Protein AF-A0A3D5G9R2-F1 (afdb_monomer_lite)

Structure (mmCIF, N/CA/C/O backbone):
data_AF-A0A3D5G9R2-F1
#
_entry.id   AF-A0A3D5G9R2-F1
#
loop_
_atom_site.group_PDB
_atom_site.id
_atom_site.type_symbol
_atom_site.label_atom_id
_atom_site.label_alt_id
_atom_site.label_comp_id
_atom_site.label_asym_id
_atom_site.label_entity_id
_atom_site.label_seq_id
_atom_site.pdbx_PDB_ins_code
_atom_site.Cartn_x
_atom_site.Cartn_y
_atom_site.Cartn_z
_atom_site.occupancy
_atom_site.B_iso_or_equiv
_atom_site.auth_seq_id
_atom_site.auth_comp_id
_atom_site.auth_asym_id
_atom_site.auth_atom_id
_atom_site.pdbx_PDB_model_num
ATOM 1 N N . MET A 1 1 ? -10.430 -8.839 19.756 1.00 89.75 1 MET A N 1
ATOM 2 C CA . MET A 1 1 ? -9.303 -7.940 20.096 1.00 89.75 1 MET A CA 1
ATOM 3 C C . MET A 1 1 ? -8.825 -7.273 18.819 1.00 89.75 1 MET A C 1
ATOM 5 O O . MET A 1 1 ? -8.995 -7.878 17.768 1.00 89.75 1 MET A O 1
ATOM 9 N N . ALA A 1 2 ? -8.250 -6.076 18.896 1.00 89.94 2 ALA A N 1
ATOM 10 C CA . ALA A 1 2 ? -7.671 -5.385 17.743 1.00 89.94 2 ALA A CA 1
ATOM 11 C C . ALA A 1 2 ? -6.515 -4.472 18.172 1.00 89.94 2 ALA A C 1
ATOM 13 O O . ALA A 1 2 ? -6.542 -3.921 19.274 1.00 89.94 2 ALA A O 1
ATOM 14 N N . PHE A 1 3 ? -5.524 -4.298 17.296 1.00 87.19 3 PHE A N 1
ATOM 15 C CA . P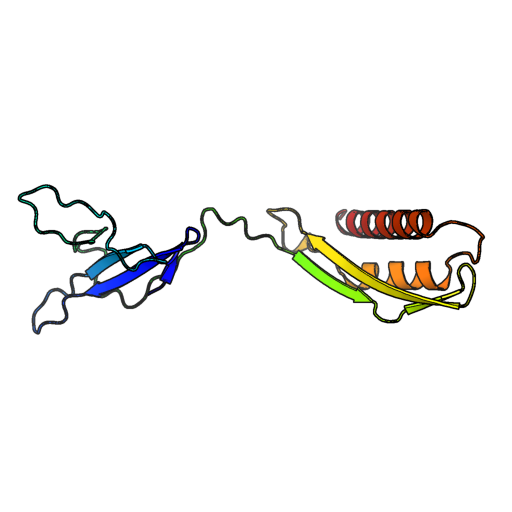HE A 1 3 ? -4.501 -3.265 17.455 1.00 87.19 3 PHE A CA 1
ATOM 16 C C . PHE A 1 3 ? -4.989 -1.951 16.848 1.00 87.19 3 PHE A C 1
ATOM 18 O O . PHE A 1 3 ? -5.580 -1.946 15.768 1.00 87.19 3 PHE A O 1
ATOM 25 N N . SER A 1 4 ? -4.731 -0.837 17.528 1.00 83.06 4 SER A N 1
ATOM 26 C CA . SER A 1 4 ? -4.928 0.489 16.949 1.00 83.06 4 SER A CA 1
ATOM 27 C C . SER A 1 4 ? -3.776 0.859 16.002 1.00 83.06 4 SER A C 1
ATOM 29 O O . SER A 1 4 ? -2.694 0.274 16.100 1.00 83.06 4 SER A O 1
ATOM 31 N N . PRO A 1 5 ? -3.948 1.880 15.139 1.00 78.19 5 PRO A N 1
ATOM 32 C CA . PRO A 1 5 ? -2.894 2.342 14.226 1.00 78.19 5 PRO A CA 1
ATOM 33 C C . PRO A 1 5 ? -1.590 2.773 14.916 1.00 78.19 5 PRO A C 1
ATOM 35 O O . PRO A 1 5 ? -0.523 2.701 14.322 1.00 78.19 5 PRO A O 1
ATOM 38 N N . ILE A 1 6 ? -1.666 3.185 16.185 1.00 77.19 6 ILE A N 1
ATOM 39 C CA . ILE A 1 6 ? -0.510 3.591 17.003 1.00 77.19 6 ILE A CA 1
ATOM 40 C C . ILE A 1 6 ? 0.069 2.442 17.852 1.00 77.19 6 ILE A C 1
ATOM 42 O O . ILE A 1 6 ? 0.832 2.684 18.784 1.00 77.19 6 ILE A O 1
ATOM 46 N N . GLY A 1 7 ? -0.322 1.192 17.580 1.00 82.00 7 GLY A N 1
ATOM 47 C CA . GLY A 1 7 ? 0.269 0.000 18.196 1.00 82.00 7 GLY A CA 1
ATOM 48 C C . GLY A 1 7 ? -0.219 -0.333 19.609 1.00 82.00 7 GLY A C 1
ATOM 49 O O . GLY A 1 7 ? 0.440 -1.099 20.305 1.00 82.00 7 GLY A O 1
ATOM 50 N N . ASN A 1 8 ? -1.359 0.203 20.058 1.00 84.88 8 ASN A N 1
ATOM 51 C CA . ASN A 1 8 ? -1.983 -0.224 21.318 1.00 84.88 8 ASN A CA 1
ATOM 52 C C . ASN A 1 8 ? -2.923 -1.410 21.074 1.00 84.88 8 ASN A C 1
ATOM 54 O O . ASN A 1 8 ? -3.618 -1.439 20.061 1.00 84.88 8 ASN A O 1
ATOM 58 N N . LEU A 1 9 ? -2.983 -2.360 22.006 1.00 87.81 9 LEU A N 1
ATOM 59 C CA . LEU A 1 9 ? -3.889 -3.507 21.941 1.00 87.81 9 LEU A CA 1
ATOM 60 C C . LEU A 1 9 ? -5.183 -3.201 22.697 1.00 87.81 9 LEU A C 1
ATOM 62 O O . LEU A 1 9 ? -5.152 -2.739 23.837 1.00 87.81 9 LEU A O 1
ATOM 66 N N . PHE A 1 10 ? -6.318 -3.511 22.078 1.00 89.06 10 PHE A N 1
ATOM 67 C CA . PHE A 1 10 ? -7.631 -3.382 22.693 1.00 89.06 10 PHE A CA 1
ATOM 68 C C . PHE A 1 10 ? -8.368 -4.717 22.718 1.00 89.06 10 PHE A C 1
ATOM 70 O O . PHE A 1 10 ? -8.414 -5.461 21.730 1.00 89.06 10 PHE A O 1
ATOM 77 N N . ALA A 1 11 ? -9.000 -4.993 23.852 1.00 89.31 11 ALA A N 1
ATOM 78 C CA . ALA A 1 11 ? -9.872 -6.138 24.050 1.00 89.31 11 ALA A CA 1
ATOM 79 C C . ALA A 1 11 ? -11.256 -5.666 24.488 1.00 89.31 11 ALA A C 1
ATOM 81 O O . ALA A 1 11 ? -11.388 -4.673 25.196 1.00 89.31 11 ALA A O 1
ATOM 82 N N . VAL A 1 12 ? -12.284 -6.393 24.063 1.00 89.00 12 VAL A N 1
ATOM 83 C CA . VAL A 1 12 ? -13.650 -6.196 24.541 1.00 89.00 12 VAL A CA 1
ATOM 84 C C . VAL A 1 12 ? -14.111 -7.459 25.240 1.00 89.00 12 VAL A C 1
ATOM 86 O O . VAL A 1 12 ? -13.719 -8.562 24.858 1.00 89.00 12 VAL A O 1
ATOM 89 N N . GLY A 1 13 ? -14.927 -7.285 26.265 1.00 86.88 13 GLY A N 1
ATOM 90 C CA . GLY A 1 13 ? -15.553 -8.372 27.000 1.00 86.88 13 GLY A CA 1
ATOM 91 C C . GLY A 1 13 ? -16.844 -7.894 27.639 1.00 86.88 13 GLY A C 1
ATOM 92 O O . GLY A 1 13 ? -17.186 -6.717 27.548 1.00 86.88 13 GLY A O 1
ATOM 93 N N . PHE A 1 14 ? -17.569 -8.803 28.276 1.00 87.81 14 PHE A N 1
ATOM 94 C CA . PHE A 1 14 ? -18.781 -8.475 29.015 1.00 87.81 14 PHE A CA 1
ATOM 95 C C . PHE A 1 14 ? -18.988 -9.427 30.183 1.00 87.81 14 PHE A C 1
ATOM 97 O O . PHE A 1 14 ? -18.466 -10.542 30.190 1.00 87.81 14 PHE A O 1
ATOM 104 N N . ASP A 1 15 ? -19.776 -8.982 31.157 1.00 85.62 15 ASP A N 1
ATOM 105 C CA . ASP A 1 15 ? -20.224 -9.818 32.264 1.00 85.62 15 ASP A CA 1
ATOM 106 C C . ASP A 1 15 ? -21.169 -10.918 31.758 1.00 85.62 15 ASP A C 1
ATOM 108 O O . ASP A 1 15 ? -22.308 -10.653 31.363 1.00 85.62 15 ASP A O 1
ATOM 112 N N . ASN A 1 16 ? -20.672 -12.154 31.741 1.00 86.88 16 ASN A N 1
ATOM 113 C CA . ASN A 1 16 ? -21.369 -13.334 31.234 1.00 86.88 16 ASN A CA 1
ATOM 114 C C . ASN A 1 16 ? -21.997 -14.195 32.341 1.00 86.88 16 ASN A C 1
ATOM 116 O O . ASN A 1 16 ? -22.420 -15.321 32.065 1.00 86.88 16 ASN A O 1
ATOM 120 N N . ARG A 1 17 ? -22.050 -13.708 33.587 1.00 88.75 17 ARG A N 1
ATOM 121 C CA . ARG A 1 17 ? -22.680 -14.443 34.691 1.00 88.75 17 ARG A CA 1
ATOM 122 C C . ARG A 1 17 ? -24.173 -14.640 34.418 1.00 88.75 17 ARG A C 1
ATOM 124 O O . ARG A 1 17 ? -24.830 -13.799 33.804 1.00 88.75 17 ARG A O 1
ATOM 131 N N . ALA A 1 18 ? -24.728 -15.745 34.914 1.00 86.06 18 ALA A N 1
ATOM 132 C CA . ALA A 1 18 ? -26.170 -15.963 34.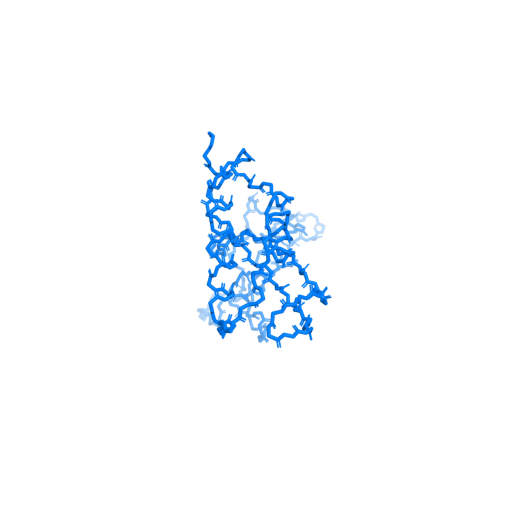881 1.00 86.06 18 ALA A CA 1
ATOM 133 C C . ALA A 1 18 ? -26.885 -14.794 35.584 1.00 86.06 18 ALA A C 1
ATOM 135 O O . ALA A 1 18 ? -26.528 -14.437 36.706 1.00 86.06 18 ALA A O 1
ATOM 136 N N . ASN A 1 19 ? -27.880 -14.203 34.916 1.00 86.06 19 ASN A N 1
ATOM 137 C CA . ASN A 1 19 ? -28.621 -13.012 35.359 1.00 86.06 19 ASN A CA 1
ATOM 138 C C . ASN A 1 19 ? -27.820 -11.693 35.394 1.00 86.06 19 ASN A C 1
ATOM 140 O O . ASN A 1 19 ? -28.292 -10.713 35.967 1.00 8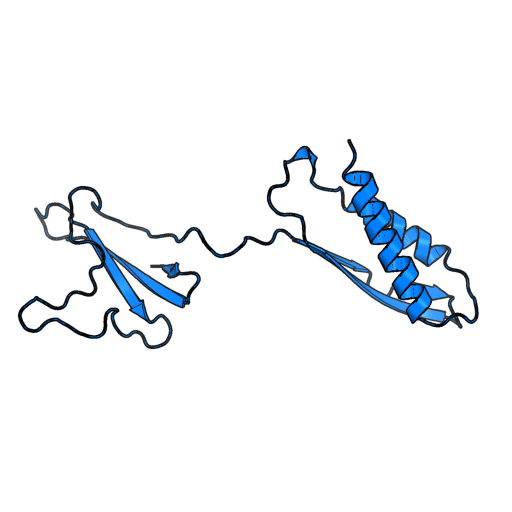6.06 19 ASN A O 1
ATOM 144 N N . ALA A 1 20 ? -26.636 -11.630 34.778 1.00 83.62 20 ALA A N 1
ATOM 145 C CA . ALA A 1 20 ? -25.958 -10.358 34.552 1.00 83.62 20 ALA A CA 1
ATOM 146 C C . ALA A 1 20 ? -26.619 -9.565 33.416 1.00 83.62 20 ALA A C 1
ATOM 148 O O . ALA A 1 20 ? -27.113 -10.128 32.440 1.00 83.62 20 ALA A O 1
ATOM 149 N N . ASN A 1 21 ? -26.526 -8.237 33.488 1.00 83.62 21 ASN A N 1
ATOM 150 C CA . ASN A 1 21 ? -27.062 -7.327 32.470 1.00 83.62 21 ASN A CA 1
ATOM 151 C C . ASN A 1 21 ? -26.233 -7.298 31.166 1.00 83.62 21 ASN A C 1
ATOM 153 O O . ASN A 1 21 ? -26.433 -6.418 30.331 1.00 83.62 21 ASN A O 1
ATOM 157 N N . GLY A 1 22 ? -25.269 -8.215 30.993 1.00 84.38 22 GLY A N 1
ATOM 158 C CA . GLY A 1 22 ? -24.397 -8.268 29.815 1.00 84.38 22 GLY A CA 1
ATOM 159 C C . GLY A 1 22 ? -23.530 -7.020 29.639 1.00 84.38 22 GLY A C 1
ATOM 160 O O . GLY A 1 22 ? -23.190 -6.665 28.508 1.00 84.38 22 GLY A O 1
ATOM 161 N N . ALA A 1 23 ? -23.219 -6.337 30.743 1.00 86.19 23 ALA A N 1
ATOM 162 C CA . ALA A 1 23 ? -22.503 -5.072 30.740 1.00 86.19 23 ALA A CA 1
ATOM 163 C C . ALA A 1 23 ? -21.090 -5.277 30.172 1.00 86.19 23 ALA A C 1
ATOM 165 O O . ALA A 1 23 ? -20.341 -6.134 30.649 1.00 86.19 23 ALA A O 1
ATOM 166 N N . GLY A 1 24 ? -20.765 -4.546 29.109 1.00 86.38 24 GLY A N 1
ATOM 167 C CA . GLY A 1 24 ? -19.508 -4.669 28.386 1.00 86.38 24 GLY A CA 1
ATOM 168 C C . GLY A 1 24 ? -18.391 -3.817 28.972 1.00 86.38 24 GLY A C 1
ATOM 169 O O . GLY A 1 24 ? -18.622 -2.888 29.734 1.00 86.38 24 GLY A O 1
ATOM 170 N N . ALA A 1 25 ? -17.161 -4.122 28.582 1.00 84.56 25 ALA A N 1
ATOM 171 C CA . ALA A 1 25 ? -15.976 -3.349 28.911 1.00 84.56 25 ALA A CA 1
ATOM 172 C C . ALA A 1 25 ? -15.017 -3.325 27.717 1.00 84.56 25 ALA A C 1
ATOM 174 O O . ALA A 1 25 ? -14.925 -4.296 26.959 1.00 84.56 25 ALA A O 1
ATOM 175 N N . VAL A 1 26 ? -14.277 -2.224 27.580 1.00 86.50 26 VAL A N 1
ATOM 176 C CA . VAL A 1 26 ? -13.154 -2.087 26.641 1.00 86.50 26 VAL A CA 1
ATOM 177 C C . VAL A 1 26 ? -11.875 -1.924 27.453 1.00 86.50 26 VAL A C 1
ATOM 179 O O . VAL A 1 26 ? -11.748 -0.961 28.208 1.00 86.50 26 VAL A O 1
ATOM 182 N N . LEU A 1 27 ? -10.935 -2.850 27.284 1.00 84.94 27 LEU A N 1
ATOM 183 C CA . LEU A 1 27 ? -9.629 -2.866 27.939 1.00 84.94 27 LEU A CA 1
ATOM 184 C C . LEU A 1 27 ? -8.548 -2.380 26.969 1.00 84.94 27 LEU A C 1
ATOM 186 O O . LEU A 1 27 ? -8.575 -2.749 25.791 1.00 84.94 27 LEU A O 1
ATOM 190 N N . ARG A 1 28 ? -7.581 -1.598 27.463 1.00 84.00 28 ARG A N 1
ATOM 191 C CA . ARG A 1 28 ? -6.459 -1.067 26.673 1.00 84.00 28 ARG A CA 1
ATOM 192 C C . ARG A 1 28 ? -5.107 -1.478 27.255 1.00 84.00 28 ARG A C 1
ATOM 194 O O . ARG A 1 28 ? -4.866 -1.324 28.449 1.00 84.00 28 ARG A O 1
ATOM 201 N N . TYR A 1 29 ? -4.207 -1.907 26.378 1.00 84.44 29 TYR A N 1
ATOM 202 C CA . TYR A 1 29 ? -2.842 -2.307 26.705 1.00 84.44 29 TYR A CA 1
ATOM 203 C C . TYR A 1 29 ? -1.835 -1.671 25.745 1.00 84.44 29 TYR A C 1
ATOM 205 O O . TYR A 1 29 ? -2.152 -1.363 24.590 1.00 84.44 29 TYR A O 1
ATOM 213 N N . ASN A 1 30 ? -0.599 -1.511 26.205 1.00 85.19 30 ASN A N 1
ATOM 214 C CA . ASN A 1 30 ? 0.542 -1.287 25.333 1.00 85.19 30 ASN A CA 1
ATOM 215 C C . ASN A 1 30 ? 0.717 -2.540 24.464 1.00 85.19 30 ASN A C 1
ATOM 217 O O . ASN A 1 30 ? 0.902 -3.636 24.986 1.00 85.19 30 ASN A O 1
ATOM 221 N N . GLY A 1 31 ? 0.648 -2.400 23.139 1.00 85.62 31 GLY A N 1
ATOM 222 C CA . GLY A 1 31 ? 0.684 -3.560 22.247 1.00 85.62 31 GLY A CA 1
ATOM 223 C C . GLY A 1 31 ? 2.055 -4.227 22.122 1.00 85.62 31 GLY A C 1
ATOM 224 O O . GLY A 1 31 ? 2.134 -5.327 21.584 1.00 85.62 31 GLY A O 1
ATOM 225 N N . LYS A 1 32 ? 3.123 -3.591 22.620 1.00 82.69 32 LYS A N 1
ATOM 226 C CA . LYS A 1 32 ? 4.487 -4.133 22.625 1.00 82.69 32 LYS A CA 1
ATOM 227 C C . LYS A 1 32 ? 4.849 -4.790 23.956 1.00 82.69 32 LYS A C 1
ATOM 229 O O . LYS A 1 32 ? 5.463 -5.849 23.947 1.00 82.69 32 LYS A O 1
ATOM 234 N N . THR A 1 33 ? 4.519 -4.155 25.080 1.00 84.50 33 THR A N 1
ATOM 235 C CA . THR A 1 33 ? 4.898 -4.648 26.418 1.00 84.50 33 THR A CA 1
ATOM 236 C C . THR A 1 33 ? 3.803 -5.470 27.087 1.00 84.50 33 THR A C 1
ATOM 238 O O . THR A 1 33 ? 4.097 -6.264 27.971 1.00 84.50 33 THR A O 1
ATOM 241 N N . GLY A 1 34 ? 2.546 -5.308 26.664 1.00 82.56 34 GLY A N 1
ATOM 242 C CA . GLY A 1 34 ? 1.390 -5.925 27.313 1.00 82.56 34 GLY A CA 1
ATOM 243 C C . GLY A 1 34 ? 0.937 -5.207 28.586 1.00 82.56 34 GLY A C 1
ATOM 244 O O . GLY A 1 34 ? -0.026 -5.648 29.208 1.00 82.56 34 GLY A O 1
ATOM 245 N N . ASP A 1 35 ? 1.579 -4.099 28.967 1.00 82.50 35 ASP A N 1
ATOM 246 C CA . ASP A 1 35 ? 1.198 -3.344 30.162 1.00 82.50 35 ASP A CA 1
ATOM 247 C C . ASP A 1 35 ? -0.189 -2.706 29.995 1.00 82.50 35 ASP A C 1
ATOM 249 O O . ASP A 1 35 ? -0.499 -2.186 28.915 1.00 82.50 35 ASP A O 1
ATOM 253 N N . PRO A 1 36 ? -1.033 -2.690 31.042 1.00 79.94 36 PRO A N 1
ATOM 254 C CA . PRO A 1 36 ? -2.302 -1.977 30.999 1.00 79.94 36 PRO A CA 1
ATOM 255 C C . PRO A 1 36 ? -2.071 -0.472 30.825 1.00 79.94 36 PRO A C 1
ATOM 257 O O . PRO A 1 36 ? -1.143 0.108 31.387 1.00 79.94 36 PRO A O 1
ATOM 260 N N . LEU A 1 37 ? -2.940 0.177 30.051 1.00 74.56 37 LEU A N 1
ATOM 261 C CA . LEU A 1 37 ? -2.925 1.625 29.865 1.00 74.56 37 LEU A CA 1
ATOM 262 C C . LEU A 1 37 ? -4.206 2.241 30.445 1.00 74.56 37 LEU A C 1
ATOM 264 O O . LEU A 1 37 ? -5.294 1.864 30.002 1.00 74.56 37 LEU A O 1
ATOM 268 N N . PRO A 1 38 ? -4.107 3.227 31.359 1.00 68.00 38 PRO A N 1
ATOM 269 C CA . PRO A 1 38 ? -2.883 3.847 31.895 1.00 68.00 38 PRO A CA 1
ATOM 270 C C . PRO A 1 38 ? -2.143 2.981 32.940 1.00 68.00 38 PRO A C 1
ATOM 272 O O . PRO A 1 38 ? -2.759 2.195 33.650 1.00 68.00 38 PRO A O 1
ATOM 275 N N . LEU A 1 39 ? -0.821 3.180 33.058 1.00 62.34 39 LEU A N 1
ATOM 276 C CA . LEU A 1 39 ? 0.071 2.455 33.986 1.00 62.34 39 LEU A CA 1
ATOM 277 C C . LEU A 1 39 ? -0.098 2.845 35.469 1.00 62.34 39 LEU A C 1
ATOM 279 O O . LEU A 1 39 ? 0.345 2.106 36.344 1.00 62.34 39 LEU A O 1
ATOM 283 N N . VAL A 1 40 ? -0.710 3.998 35.766 1.00 56.34 40 VAL A N 1
ATOM 284 C CA . VAL A 1 40 ? -0.872 4.519 37.134 1.00 56.34 40 VAL A CA 1
ATOM 285 C C . VAL A 1 40 ? -2.339 4.545 37.542 1.00 56.34 40 VAL A C 1
ATOM 287 O O . VAL A 1 40 ? -3.163 5.222 36.929 1.00 56.34 40 VAL A O 1
ATOM 290 N N . ALA A 1 41 ? -2.638 3.824 38.621 1.00 51.22 41 ALA A N 1
ATOM 291 C CA . ALA A 1 41 ? -3.866 3.964 39.382 1.00 51.22 41 ALA A CA 1
ATOM 292 C C . ALA A 1 41 ? -3.807 5.257 40.206 1.00 51.22 41 ALA A C 1
ATOM 294 O O . ALA A 1 41 ? -2.812 5.510 40.885 1.00 51.22 41 ALA A O 1
ATOM 295 N N . ASN A 1 42 ? -4.888 6.037 40.225 1.00 47.09 42 ASN A N 1
ATOM 296 C CA . ASN A 1 42 ? -5.124 6.890 41.385 1.00 47.09 42 ASN A CA 1
ATOM 297 C C . ASN A 1 42 ? -5.305 5.965 42.608 1.00 47.09 42 ASN A C 1
ATOM 299 O O . ASN A 1 42 ? -6.133 5.045 42.544 1.00 47.09 42 ASN A O 1
ATOM 303 N N . PRO A 1 43 ? -4.555 6.160 43.708 1.00 40.31 43 PRO A N 1
ATOM 304 C CA . PRO A 1 43 ? -4.752 5.387 44.928 1.00 40.31 43 PRO A CA 1
ATOM 305 C C . PRO A 1 43 ? -6.195 5.577 45.423 1.00 40.31 43 PRO A C 1
ATOM 307 O O . PRO A 1 43 ? -6.620 6.704 45.658 1.00 40.31 43 PRO A O 1
ATOM 310 N N . GLY A 1 44 ? -6.960 4.488 45.553 1.00 49.66 44 GLY A N 1
ATOM 311 C CA . GLY A 1 44 ? -8.349 4.510 46.048 1.00 49.66 44 GLY A CA 1
ATOM 312 C C . GLY A 1 44 ? -9.442 4.267 45.000 1.00 49.66 44 GLY A C 1
ATOM 313 O O . GLY A 1 44 ? -10.595 4.060 45.366 1.00 49.66 44 GLY A O 1
ATOM 314 N N . THR A 1 45 ? -9.100 4.209 43.713 1.00 51.62 45 THR A N 1
ATOM 315 C CA . THR A 1 45 ? -10.004 3.748 42.644 1.00 51.62 45 THR A CA 1
ATOM 316 C C . THR A 1 45 ? -9.550 2.382 42.148 1.00 51.62 45 THR A C 1
ATOM 318 O O . THR A 1 45 ? -8.387 2.226 41.782 1.00 51.62 45 THR A O 1
ATOM 321 N N . PHE A 1 46 ? -10.445 1.388 42.157 1.00 48.34 46 PHE A N 1
ATOM 322 C CA . PHE A 1 46 ? -10.173 0.041 41.645 1.00 48.34 46 PHE A CA 1
ATOM 323 C C . PHE A 1 46 ? -9.486 0.124 40.266 1.00 48.34 46 PHE A C 1
ATOM 325 O O . PHE A 1 46 ? -10.052 0.722 39.348 1.00 48.34 46 PHE A O 1
ATOM 332 N N . PRO A 1 47 ? -8.271 -0.430 40.099 1.00 44.56 47 PRO A N 1
ATOM 333 C CA . PRO A 1 47 ? -7.491 -0.261 38.886 1.00 44.56 47 PRO A CA 1
ATOM 334 C C . PRO A 1 47 ? -8.100 -1.157 37.822 1.00 44.56 47 PRO A C 1
ATOM 336 O O . PRO A 1 47 ? -7.920 -2.371 37.831 1.00 44.56 47 PRO A O 1
ATOM 339 N N . SER A 1 48 ? -8.885 -0.588 36.923 1.00 54.19 48 SER A N 1
ATOM 340 C CA . SER A 1 48 ? -9.353 -1.324 35.761 1.00 54.19 48 SER A CA 1
ATOM 341 C C . SER A 1 48 ? -8.920 -0.552 34.520 1.00 54.19 48 SER A C 1
ATOM 343 O O . SER A 1 48 ? -9.252 0.628 34.424 1.00 54.19 48 SER A O 1
ATOM 345 N N . PRO A 1 49 ? -8.204 -1.175 33.562 1.00 53.53 49 PRO A N 1
ATOM 346 C CA . PRO A 1 49 ? -7.828 -0.578 32.271 1.00 53.53 49 PRO A CA 1
ATOM 347 C C . PRO A 1 49 ? -9.045 -0.349 31.351 1.00 53.53 49 PRO A C 1
ATOM 349 O O . PRO A 1 49 ? -8.956 -0.430 30.128 1.00 53.53 49 PRO A O 1
ATOM 352 N N . VAL A 1 50 ? -10.203 -0.108 31.964 1.00 60.25 50 VAL A N 1
ATOM 353 C CA . VAL A 1 50 ? -11.519 0.037 31.375 1.00 60.25 50 VAL A CA 1
ATOM 354 C C . VAL A 1 50 ? -11.640 1.477 30.896 1.00 60.25 50 VAL A C 1
ATOM 356 O O . VAL A 1 50 ? -11.824 2.403 31.679 1.00 60.25 50 VAL A O 1
ATOM 359 N N . PHE A 1 51 ? -11.489 1.656 29.587 1.00 62.41 51 PHE A N 1
ATOM 360 C CA . PHE A 1 51 ? -11.610 2.953 28.917 1.00 62.41 51 PHE A CA 1
ATOM 361 C C . PHE A 1 51 ? -13.058 3.465 28.917 1.00 62.41 51 PHE A C 1
ATOM 363 O O . PHE A 1 51 ? -13.298 4.668 28.916 1.00 62.41 51 PHE A O 1
ATOM 370 N N . VAL A 1 52 ? -14.020 2.540 28.938 1.00 59.28 52 VAL A N 1
ATOM 371 C CA . VAL A 1 52 ? -15.454 2.828 28.977 1.00 59.28 52 VAL A CA 1
ATOM 372 C C . VAL A 1 52 ? -16.045 2.001 30.099 1.00 59.28 52 VAL A C 1
ATOM 374 O O . VAL A 1 52 ? -16.088 0.773 29.990 1.00 59.28 52 VAL A O 1
ATOM 377 N N . SER A 1 53 ? -16.449 2.662 31.186 1.00 58.78 53 SER A N 1
ATOM 378 C CA . SER A 1 53 ? -17.228 2.010 32.239 1.00 58.78 53 SER A CA 1
ATOM 379 C C . SER A 1 53 ? -18.389 1.255 31.600 1.00 58.78 53 SER A C 1
ATOM 381 O O . SER A 1 53 ? -18.972 1.782 30.650 1.00 58.78 53 SER A O 1
ATOM 383 N N . PRO A 1 54 ? -18.745 0.061 32.098 1.00 64.69 54 PRO A N 1
ATOM 384 C CA . PRO A 1 54 ? -19.900 -0.648 31.585 1.00 64.69 54 PRO A CA 1
ATOM 385 C C . PRO A 1 54 ? -21.126 0.265 31.626 1.00 64.69 54 PRO A C 1
ATOM 387 O O . PRO A 1 54 ? -21.589 0.651 32.699 1.00 64.69 54 PRO A O 1
ATOM 390 N N . ASP A 1 55 ? -21.609 0.656 30.451 1.00 68.31 55 ASP A N 1
ATOM 391 C CA . ASP A 1 55 ? -22.806 1.466 30.284 1.00 68.31 55 ASP A CA 1
ATOM 392 C C . ASP A 1 55 ? -23.842 0.693 29.459 1.00 68.31 55 ASP A C 1
ATOM 394 O O . ASP A 1 55 ? -23.587 -0.400 28.942 1.00 68.31 55 ASP A O 1
ATOM 398 N N . SER A 1 56 ? -25.052 1.236 29.358 1.00 72.81 56 SER A N 1
ATOM 399 C CA . SER A 1 56 ? -26.128 0.597 28.596 1.00 72.81 56 SER A CA 1
ATOM 400 C C . SER A 1 56 ? -25.896 0.593 27.082 1.00 72.81 56 SER A C 1
ATOM 402 O O . SER A 1 56 ? -26.633 -0.086 26.372 1.00 72.81 56 SER A O 1
ATOM 404 N N . LYS A 1 57 ? -24.899 1.326 26.569 1.00 80.06 57 LYS A N 1
ATOM 405 C CA . LYS A 1 57 ? -24.581 1.402 25.137 1.00 80.06 57 LYS A CA 1
ATOM 406 C C . LYS A 1 57 ? -23.588 0.322 24.721 1.00 80.06 57 LYS A C 1
ATOM 408 O O . LYS A 1 57 ? -23.643 -0.145 23.586 1.00 80.06 57 LYS A O 1
ATOM 413 N N . LEU A 1 58 ? -22.711 -0.109 25.624 1.00 83.69 58 LEU A N 1
ATOM 414 C CA . LEU A 1 58 ? -21.759 -1.191 25.396 1.00 83.69 58 LEU A CA 1
ATOM 415 C C . LEU A 1 58 ? -22.285 -2.512 25.976 1.00 83.69 58 LEU A C 1
ATOM 417 O O . LEU A 1 58 ? -21.764 -3.029 26.961 1.00 83.69 58 LEU A O 1
ATOM 421 N N . GLN A 1 59 ? -23.324 -3.083 25.365 1.00 87.69 59 GLN A N 1
ATOM 422 C CA . GLN A 1 59 ? -23.877 -4.375 25.781 1.00 87.69 59 GLN A CA 1
ATOM 423 C C . GLN A 1 59 ? -23.339 -5.521 24.930 1.00 87.69 59 GLN A C 1
ATOM 425 O O . GLN A 1 59 ? -23.430 -5.498 23.705 1.00 87.69 59 GLN A O 1
ATOM 430 N N . ARG A 1 60 ? -22.802 -6.547 25.600 1.00 88.56 60 ARG A N 1
ATOM 431 C CA . ARG A 1 60 ? -22.300 -7.791 24.990 1.00 88.56 60 ARG A CA 1
ATOM 432 C C . ARG A 1 60 ? -21.419 -7.575 23.744 1.00 88.56 60 ARG A C 1
ATOM 434 O O . ARG A 1 60 ? -21.661 -8.219 22.720 1.00 88.56 60 ARG A O 1
ATOM 441 N N . PRO A 1 61 ? -20.394 -6.702 23.788 1.00 89.31 61 PRO A N 1
ATOM 442 C CA . PRO A 1 61 ? -19.476 -6.567 22.669 1.00 89.31 61 PRO A CA 1
ATOM 443 C C . PRO A 1 61 ? -18.766 -7.899 22.399 1.00 89.31 61 PRO A C 1
ATOM 445 O O . PRO A 1 61 ? -18.148 -8.488 23.285 1.00 89.31 61 PRO A O 1
ATOM 448 N N . ILE A 1 62 ? -18.851 -8.360 21.153 1.00 89.12 62 ILE A N 1
ATOM 449 C CA . ILE A 1 62 ? -18.188 -9.585 20.675 1.00 89.12 62 ILE A CA 1
ATOM 450 C C . ILE A 1 62 ? -16.988 -9.287 19.772 1.00 89.12 62 ILE A C 1
ATOM 452 O O . ILE A 1 62 ? -16.146 -10.152 19.543 1.00 89.12 62 ILE A O 1
ATOM 456 N N . ALA A 1 63 ? -16.892 -8.057 19.266 1.00 87.75 63 ALA A N 1
ATOM 457 C CA . ALA A 1 63 ? -15.847 -7.625 18.354 1.00 87.75 63 ALA A CA 1
ATOM 458 C C . ALA A 1 63 ? -15.498 -6.152 18.582 1.00 87.75 63 ALA A C 1
ATOM 460 O O . ALA A 1 63 ? -16.292 -5.374 19.108 1.00 87.75 63 ALA A O 1
ATOM 461 N N . ILE A 1 64 ? -14.288 -5.789 18.169 1.00 88.06 64 ILE A N 1
ATOM 462 C CA . ILE A 1 64 ? -13.799 -4.415 18.106 1.00 88.06 64 ILE A CA 1
ATOM 463 C C . ILE A 1 64 ? -12.982 -4.280 16.827 1.00 88.06 64 ILE A C 1
ATOM 465 O O . ILE A 1 64 ? -12.188 -5.166 16.510 1.00 88.06 64 ILE A O 1
ATOM 469 N N . SER A 1 65 ? -13.181 -3.184 16.106 1.00 85.19 65 SER A N 1
ATOM 470 C CA . SER A 1 65 ? -12.409 -2.823 14.922 1.00 85.19 65 SER A CA 1
ATOM 471 C C . SER A 1 65 ? -11.962 -1.375 15.042 1.00 85.19 65 SER A C 1
ATOM 473 O O . SER A 1 65 ? -12.714 -0.524 15.513 1.00 85.19 65 SER A O 1
ATOM 475 N N . PHE A 1 66 ? -10.744 -1.096 14.592 1.00 74.88 66 PHE A N 1
ATOM 476 C CA . PHE A 1 66 ? -10.292 0.270 14.383 1.00 74.88 66 PHE A CA 1
ATOM 477 C C . PHE A 1 66 ? -10.512 0.629 12.927 1.00 74.88 66 PHE A C 1
ATOM 479 O O . PHE A 1 66 ? -10.004 -0.045 12.035 1.00 74.88 66 PHE A O 1
ATOM 486 N N . PHE A 1 67 ? -11.238 1.715 12.707 1.00 68.06 67 PHE A N 1
ATOM 487 C CA . PHE A 1 67 ? -11.093 2.472 11.480 1.00 68.06 67 PHE A CA 1
ATOM 488 C C . PHE A 1 67 ? -9.935 3.427 11.735 1.00 68.06 67 PHE A C 1
ATOM 490 O O . PHE A 1 67 ? -9.966 4.137 12.745 1.00 68.06 67 PHE A O 1
ATOM 497 N N . PRO A 1 68 ? -8.874 3.416 10.923 1.00 59.50 68 PRO A N 1
ATOM 498 C CA . PRO A 1 68 ? -7.864 4.441 11.053 1.00 59.50 68 PRO A CA 1
ATOM 499 C C . PRO A 1 68 ? -8.528 5.796 10.787 1.00 59.50 68 PRO A C 1
ATOM 501 O O . PRO A 1 68 ? -8.844 6.108 9.647 1.00 59.50 68 PRO A O 1
ATOM 504 N N . SER A 1 69 ? -8.761 6.591 11.833 1.00 58.09 69 SER A N 1
ATOM 505 C CA . SER A 1 69 ? -9.094 8.009 11.657 1.00 58.09 69 SER A CA 1
ATOM 506 C C . SER A 1 69 ? -7.887 8.785 11.119 1.00 58.09 69 SER A C 1
ATOM 508 O O . SER A 1 69 ? -8.063 9.803 10.461 1.00 58.09 69 SER A O 1
ATOM 510 N N . ASP A 1 70 ? -6.676 8.255 11.364 1.00 53.62 70 ASP A N 1
ATOM 511 C CA . ASP A 1 70 ? -5.408 8.970 11.174 1.00 53.62 70 ASP A CA 1
ATOM 512 C C . ASP A 1 70 ? -4.387 8.208 10.305 1.00 53.62 70 ASP A C 1
ATOM 514 O O . ASP A 1 70 ? -3.322 8.743 10.002 1.00 53.62 70 ASP A O 1
ATOM 518 N N . ALA A 1 71 ? -4.664 6.962 9.889 1.00 52.75 71 ALA A N 1
ATOM 519 C CA . ALA A 1 71 ? -3.891 6.381 8.792 1.00 52.75 71 ALA A CA 1
ATOM 520 C C . ALA A 1 71 ? -4.539 6.894 7.514 1.00 52.75 71 ALA A C 1
ATOM 522 O O . ALA A 1 71 ? -5.636 6.462 7.164 1.00 52.75 71 ALA A O 1
ATOM 523 N N . THR A 1 72 ? -3.877 7.826 6.835 1.00 55.84 72 THR A N 1
ATOM 524 C CA . THR A 1 72 ? -4.199 8.128 5.445 1.00 55.84 72 THR A CA 1
ATOM 525 C C . THR A 1 72 ? -4.112 6.817 4.675 1.00 55.84 72 THR A C 1
ATOM 527 O O . THR A 1 72 ? -3.019 6.316 4.392 1.00 55.84 72 THR A O 1
ATOM 530 N N . LEU A 1 73 ? -5.273 6.213 4.400 1.00 57.34 73 LEU A N 1
ATOM 531 C CA . LEU A 1 73 ? -5.383 5.081 3.496 1.00 57.34 73 LEU A CA 1
ATOM 532 C C . LEU A 1 73 ? -4.861 5.579 2.157 1.00 57.34 73 LEU A C 1
ATOM 534 O O . LEU A 1 73 ? -5.517 6.324 1.443 1.00 57.34 73 LEU A O 1
ATOM 538 N N . THR A 1 74 ? -3.608 5.239 1.883 1.00 64.06 74 THR A N 1
ATOM 539 C CA . THR A 1 74 ? -2.953 5.611 0.645 1.00 64.06 74 THR A CA 1
ATOM 540 C C . THR A 1 74 ? -3.346 4.567 -0.376 1.00 64.06 74 THR A C 1
ATOM 542 O O . THR A 1 74 ? -2.797 3.462 -0.393 1.00 64.06 74 THR A O 1
ATOM 545 N N . GLU A 1 75 ? -4.307 4.917 -1.214 1.00 70.69 75 GLU A N 1
ATOM 546 C CA . GLU A 1 75 ? -4.633 4.103 -2.365 1.00 70.69 75 GLU A CA 1
ATOM 547 C C . GLU A 1 75 ? -3.470 4.184 -3.359 1.00 70.69 75 GLU A C 1
ATOM 549 O O . GLU A 1 75 ? -2.967 5.259 -3.703 1.00 70.69 75 GLU A O 1
ATOM 554 N N . LYS A 1 76 ? -3.012 3.023 -3.818 1.00 81.31 76 LYS A N 1
ATOM 555 C CA . LYS A 1 76 ? -1.898 2.904 -4.753 1.00 81.31 76 LYS A CA 1
ATOM 556 C C . LYS A 1 76 ? -2.069 1.673 -5.624 1.00 81.31 76 LYS A C 1
ATOM 558 O O . LYS A 1 76 ? -2.671 0.690 -5.195 1.00 81.31 76 LYS A O 1
ATOM 563 N N . TRP A 1 77 ? -1.460 1.702 -6.797 1.00 83.25 77 TRP A N 1
ATOM 564 C CA . TRP A 1 77 ? -1.274 0.530 -7.640 1.00 83.25 77 TRP A CA 1
ATOM 565 C C . TRP A 1 77 ? 0.189 0.408 -8.051 1.00 83.25 77 TRP A C 1
ATOM 567 O O . TRP A 1 77 ? 0.953 1.375 -8.012 1.00 83.25 77 TRP A O 1
ATOM 577 N N . ASN A 1 78 ? 0.583 -0.810 -8.405 1.00 86.44 78 ASN A N 1
ATOM 578 C CA . ASN A 1 78 ? 1.883 -1.081 -8.995 1.00 86.44 78 ASN A CA 1
ATOM 579 C C . ASN A 1 78 ? 1.764 -2.176 -10.053 1.00 86.44 78 ASN A C 1
ATOM 581 O O . ASN A 1 78 ? 0.887 -3.038 -9.953 1.00 86.44 78 ASN A O 1
ATOM 585 N N . PHE A 1 79 ? 2.644 -2.136 -11.047 1.00 86.88 79 PHE A N 1
ATOM 586 C CA . PHE A 1 79 ? 2.902 -3.285 -11.903 1.00 86.88 79 PHE A CA 1
ATOM 587 C C . PHE A 1 79 ? 4.378 -3.324 -12.323 1.00 86.88 79 PHE A C 1
ATOM 589 O O . PHE A 1 79 ? 4.969 -2.276 -12.608 1.00 86.88 79 PHE A O 1
ATOM 596 N N . PRO A 1 80 ? 4.973 -4.525 -12.413 1.00 88.69 80 PRO A N 1
ATOM 597 C CA . PRO A 1 80 ? 6.314 -4.689 -12.948 1.00 88.69 80 PRO A CA 1
ATOM 598 C C . PRO A 1 80 ? 6.302 -4.877 -14.473 1.00 88.69 80 PRO A C 1
ATOM 600 O O . PRO A 1 80 ? 5.404 -5.508 -15.033 1.00 88.69 80 PRO A O 1
ATOM 603 N N . ILE A 1 81 ? 7.361 -4.414 -15.136 1.00 86.69 81 ILE A N 1
ATOM 604 C CA . ILE A 1 81 ? 7.765 -4.854 -16.477 1.00 86.69 81 ILE A CA 1
ATOM 605 C C . ILE A 1 81 ? 9.143 -5.502 -16.323 1.00 86.69 81 ILE A C 1
ATOM 607 O O . ILE A 1 81 ? 10.164 -4.819 -16.240 1.00 86.69 81 ILE A O 1
ATOM 611 N N . ALA A 1 82 ? 9.156 -6.828 -16.198 1.00 88.44 82 ALA A N 1
ATOM 612 C CA . ALA A 1 82 ? 10.365 -7.595 -15.916 1.00 88.44 82 ALA A CA 1
ATOM 613 C C . ALA A 1 82 ? 11.041 -8.084 -17.201 1.00 88.44 82 ALA A C 1
ATOM 615 O O . ALA A 1 82 ? 10.363 -8.501 -18.140 1.00 88.44 82 ALA A O 1
ATOM 616 N N . ASN A 1 83 ? 12.375 -8.108 -17.196 1.00 87.75 83 ASN A N 1
ATOM 617 C CA . ASN A 1 83 ? 13.220 -8.624 -18.275 1.00 87.75 83 ASN A CA 1
ATOM 618 C C . ASN A 1 83 ? 12.867 -8.054 -19.659 1.00 87.75 83 ASN A C 1
ATOM 620 O O . ASN A 1 83 ? 12.855 -8.786 -20.646 1.00 87.75 83 ASN A O 1
ATOM 624 N N . TYR A 1 84 ? 12.561 -6.761 -19.726 1.00 87.81 84 TYR A N 1
ATOM 625 C CA . TYR A 1 84 ? 12.162 -6.104 -20.960 1.00 87.81 84 TYR A CA 1
ATOM 626 C C . TYR A 1 84 ? 13.377 -5.903 -21.881 1.00 87.81 84 TYR A C 1
ATOM 628 O O . TYR A 1 84 ? 14.277 -5.140 -21.513 1.00 87.81 84 TYR A O 1
ATOM 636 N N . PRO A 1 85 ? 13.432 -6.545 -23.060 1.00 88.00 85 PRO A N 1
ATOM 637 C CA . PRO A 1 85 ? 14.556 -6.395 -23.970 1.00 88.00 85 PRO A CA 1
ATOM 638 C C . PRO A 1 85 ? 14.506 -5.029 -24.659 1.00 88.00 85 PRO A C 1
ATOM 640 O O . PRO A 1 85 ? 13.496 -4.651 -25.251 1.00 88.00 85 PRO A O 1
ATOM 643 N N . ILE A 1 86 ? 15.614 -4.299 -24.623 1.00 85.25 86 ILE A N 1
ATOM 644 C CA . ILE A 1 86 ? 15.768 -3.012 -25.298 1.00 85.25 86 ILE A CA 1
ATOM 645 C C . ILE A 1 86 ? 17.103 -2.964 -26.038 1.00 85.25 86 ILE A C 1
ATOM 647 O O . ILE A 1 86 ? 18.119 -3.475 -25.565 1.00 85.25 86 ILE A O 1
ATOM 651 N N . ASN A 1 87 ? 17.101 -2.341 -27.213 1.00 83.31 87 ASN A N 1
ATOM 652 C CA . ASN A 1 87 ? 18.317 -2.068 -27.965 1.00 83.31 87 ASN A CA 1
ATOM 653 C C . ASN A 1 87 ? 18.698 -0.596 -27.775 1.00 83.31 87 ASN A C 1
ATOM 655 O O . ASN A 1 87 ? 18.310 0.256 -28.569 1.00 83.31 87 ASN A O 1
ATOM 659 N N . HIS A 1 88 ? 19.405 -0.312 -26.686 1.00 81.44 88 HIS A N 1
ATOM 660 C CA . HIS A 1 88 ? 19.893 1.016 -26.332 1.00 81.44 88 HIS A CA 1
ATOM 661 C C . HIS A 1 88 ? 21.325 0.873 -25.824 1.00 81.44 88 HIS A C 1
ATOM 663 O O . HIS A 1 88 ? 21.555 0.191 -24.824 1.00 81.44 88 HIS A O 1
ATOM 669 N N . GLN A 1 89 ? 22.285 1.449 -26.555 1.00 82.12 89 GLN A N 1
ATOM 670 C CA . GLN A 1 89 ? 23.722 1.224 -26.344 1.00 82.12 89 GLN A CA 1
ATOM 671 C C . GLN A 1 89 ? 24.112 -0.268 -26.408 1.00 82.12 89 GLN A C 1
ATOM 673 O O . GLN A 1 89 ? 25.012 -0.735 -25.710 1.00 82.12 89 GLN A O 1
ATOM 678 N N . GLY A 1 90 ? 23.414 -1.025 -27.259 1.00 83.75 90 GLY A N 1
ATOM 679 C CA . GLY A 1 90 ? 23.493 -2.482 -27.336 1.00 83.75 90 GLY A CA 1
ATOM 680 C C . GLY A 1 90 ? 22.262 -3.176 -26.749 1.00 83.75 90 GLY A C 1
ATOM 681 O O . GLY A 1 90 ? 21.306 -2.540 -26.305 1.00 83.75 90 GLY A O 1
ATOM 682 N N . LEU A 1 91 ? 22.278 -4.510 -26.784 1.00 85.06 91 LEU 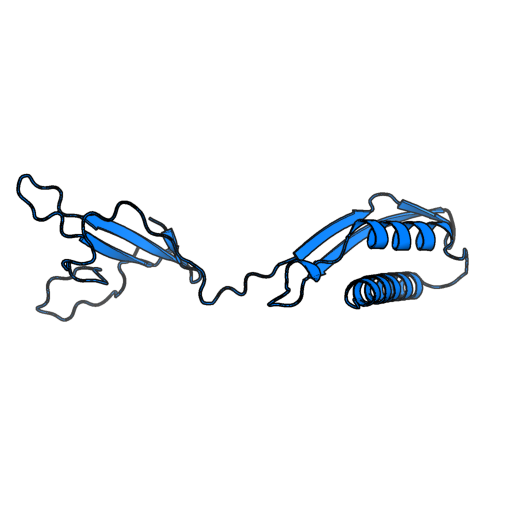A N 1
ATOM 683 C CA . LEU A 1 91 ? 21.200 -5.345 -26.253 1.00 85.06 91 LEU A CA 1
ATOM 684 C C . LEU A 1 91 ? 21.252 -5.376 -24.725 1.00 85.06 91 LEU A C 1
ATOM 686 O O . LEU A 1 91 ? 22.206 -5.892 -24.144 1.00 85.06 91 LEU A O 1
ATOM 690 N N . ASN A 1 92 ? 20.201 -4.862 -24.096 1.00 84.69 92 ASN A N 1
ATOM 691 C CA . ASN A 1 92 ? 20.054 -4.770 -22.651 1.00 84.69 92 ASN A CA 1
ATOM 692 C C . ASN A 1 92 ? 18.675 -5.277 -22.211 1.00 84.69 92 ASN A C 1
ATOM 694 O O . ASN A 1 92 ? 17.727 -5.279 -22.992 1.00 84.69 92 ASN A O 1
ATOM 698 N N . ASN A 1 93 ? 18.561 -5.674 -20.941 1.00 88.00 93 ASN A N 1
ATOM 699 C CA . ASN A 1 93 ? 17.292 -6.056 -20.322 1.00 88.00 93 ASN A CA 1
ATOM 700 C C . ASN A 1 93 ? 16.968 -5.107 -19.169 1.00 88.00 93 ASN A C 1
ATOM 702 O O . ASN A 1 93 ? 17.778 -4.935 -18.257 1.00 88.00 93 ASN A O 1
ATOM 706 N N . LEU A 1 94 ? 15.771 -4.529 -19.191 1.00 85.12 94 LEU A N 1
ATOM 707 C CA . LEU A 1 94 ? 15.281 -3.625 -18.159 1.00 85.12 94 LEU A CA 1
ATOM 708 C C . LEU A 1 94 ? 14.321 -4.334 -17.209 1.00 85.12 94 LEU A C 1
ATOM 710 O O . LEU A 1 94 ? 13.476 -5.126 -17.620 1.00 85.12 94 LEU A O 1
ATOM 714 N N . ASN A 1 95 ? 14.431 -3.994 -15.929 1.00 87.31 95 ASN A N 1
ATOM 715 C CA . ASN A 1 95 ? 13.429 -4.307 -14.921 1.00 87.31 95 ASN A CA 1
ATOM 716 C C . ASN A 1 95 ? 12.844 -2.985 -14.441 1.00 87.31 95 ASN A C 1
ATOM 718 O O . ASN A 1 95 ? 13.542 -2.189 -13.814 1.00 87.31 95 ASN A O 1
ATOM 722 N N . LEU A 1 96 ? 11.582 -2.744 -14.774 1.00 84.94 96 LEU A N 1
ATOM 723 C CA . LEU A 1 96 ? 10.872 -1.527 -14.412 1.00 84.94 96 LEU A CA 1
ATOM 724 C C . LEU A 1 96 ? 9.816 -1.864 -13.369 1.00 84.94 96 LEU A C 1
ATOM 726 O O . LEU A 1 96 ? 9.076 -2.836 -13.523 1.00 84.94 96 LEU A O 1
ATOM 730 N N . ASP A 1 97 ? 9.736 -1.039 -12.334 1.00 87.06 97 ASP A N 1
ATOM 731 C CA . ASP A 1 97 ? 8.682 -1.111 -11.331 1.00 87.06 97 ASP A CA 1
ATOM 732 C C . ASP A 1 97 ? 7.904 0.204 -11.329 1.00 87.06 97 ASP A C 1
ATOM 734 O O . ASP A 1 97 ? 8.412 1.257 -10.928 1.00 87.06 97 ASP A O 1
ATOM 738 N N . VAL A 1 98 ? 6.678 0.156 -11.847 1.00 83.81 98 VAL A N 1
ATOM 739 C CA . VAL A 1 98 ? 5.816 1.329 -11.954 1.00 83.81 98 VAL A CA 1
ATOM 740 C C . VAL A 1 98 ? 4.960 1.391 -10.705 1.00 83.81 98 VAL A C 1
ATOM 742 O O . VAL A 1 98 ? 4.051 0.586 -10.530 1.00 83.81 98 VAL A O 1
ATOM 745 N N . ASN A 1 99 ? 5.237 2.376 -9.856 1.00 83.81 99 ASN A N 1
ATOM 746 C CA . ASN A 1 99 ? 4.501 2.625 -8.625 1.00 83.81 99 ASN A CA 1
ATOM 747 C C . ASN A 1 99 ? 3.716 3.930 -8.748 1.00 83.81 99 ASN A C 1
ATOM 749 O O . ASN A 1 99 ? 4.302 4.989 -8.979 1.00 83.81 99 ASN A O 1
ATOM 753 N N . TYR A 1 100 ? 2.401 3.873 -8.547 1.00 79.06 100 TYR A N 1
ATOM 754 C CA . TYR A 1 100 ? 1.537 5.046 -8.602 1.00 79.06 100 TYR A CA 1
ATOM 755 C C . TYR A 1 100 ? 0.688 5.152 -7.342 1.00 79.06 100 TYR A C 1
ATOM 757 O O . TYR A 1 100 ? -0.004 4.213 -6.946 1.00 79.06 100 TYR A O 1
ATOM 765 N N . LYS A 1 101 ? 0.724 6.330 -6.725 1.00 81.12 101 LYS A N 1
ATOM 766 C CA . LYS A 1 101 ? -0.125 6.700 -5.596 1.00 81.12 101 LYS A CA 1
ATOM 767 C C . LYS A 1 101 ? -1.259 7.587 -6.109 1.00 81.12 101 LYS A C 1
ATOM 769 O O . LYS A 1 101 ? -0.990 8.601 -6.749 1.00 81.12 101 LYS A O 1
ATOM 774 N N . TYR A 1 102 ? -2.499 7.214 -5.806 1.00 76.75 102 TYR A N 1
ATOM 775 C CA . TYR A 1 102 ? -3.666 8.029 -6.125 1.00 76.75 102 TYR A CA 1
ATOM 776 C C . TYR A 1 102 ? -3.715 9.288 -5.249 1.00 76.75 102 TYR A C 1
ATOM 778 O O . TYR A 1 102 ? -3.141 9.331 -4.157 1.00 76.75 102 TYR A O 1
ATOM 786 N N . GLN A 1 103 ? -4.397 10.320 -5.746 1.00 72.44 103 GLN A N 1
ATOM 787 C CA . GLN A 1 103 ? -4.754 11.474 -4.924 1.00 72.44 103 GLN A CA 1
ATOM 788 C C . GLN A 1 103 ? -5.848 11.082 -3.928 1.00 72.44 103 GLN A C 1
ATOM 790 O O . GLN A 1 103 ? -6.672 10.215 -4.214 1.00 72.44 103 GLN A O 1
ATOM 795 N N . ASP A 1 104 ? -5.864 11.724 -2.765 1.00 73.12 104 ASP A N 1
ATOM 796 C CA . ASP A 1 104 ? -6.897 11.465 -1.767 1.00 73.12 104 ASP A CA 1
ATOM 797 C C . ASP A 1 104 ? -8.255 12.007 -2.260 1.00 73.12 104 ASP A C 1
ATOM 799 O O . ASP A 1 104 ? -8.332 13.103 -2.817 1.00 73.12 104 ASP A O 1
ATOM 803 N N . GLY A 1 105 ? -9.338 11.255 -2.034 1.00 70.00 105 GLY A N 1
ATOM 804 C CA . GLY A 1 105 ? -10.708 11.716 -2.305 1.00 70.00 105 GLY A CA 1
ATOM 805 C C . GLY A 1 105 ? -11.203 11.575 -3.751 1.00 70.00 105 GLY A C 1
ATOM 806 O O . GLY A 1 105 ? -12.119 12.303 -4.140 1.00 70.00 105 GLY A O 1
ATOM 807 N N . LEU A 1 106 ? -10.638 10.656 -4.545 1.00 70.62 106 LEU A N 1
ATOM 808 C CA . LEU A 1 106 ? -11.126 10.367 -5.899 1.00 70.62 106 LEU A CA 1
ATOM 809 C C . LEU A 1 106 ? -12.573 9.844 -5.895 1.00 70.62 106 LEU A C 1
ATOM 811 O O . LEU A 1 106 ? -12.960 8.995 -5.095 1.00 70.62 106 LEU A O 1
ATOM 815 N N . GLN A 1 107 ? -13.371 10.326 -6.844 1.00 70.00 107 GLN A N 1
ATOM 816 C CA . GLN A 1 107 ? -14.637 9.712 -7.234 1.00 70.00 107 GLN A CA 1
ATOM 817 C C . GLN A 1 107 ? -14.369 8.462 -8.081 1.00 70.00 107 GLN A C 1
ATOM 819 O O . GLN A 1 107 ? -13.358 8.381 -8.776 1.00 70.00 107 GLN A O 1
ATOM 824 N N . ASN A 1 108 ? -15.310 7.512 -8.106 1.00 70.19 108 ASN A N 1
ATOM 825 C CA . ASN A 1 108 ? -15.138 6.255 -8.849 1.00 70.19 108 ASN A CA 1
ATOM 826 C C . ASN A 1 108 ? -14.846 6.462 -10.355 1.00 70.19 108 ASN A C 1
ATOM 828 O O . ASN A 1 108 ? -14.155 5.663 -10.974 1.00 70.19 108 ASN A O 1
ATOM 832 N N . SER A 1 109 ? -15.338 7.555 -10.948 1.00 74.50 109 SER A N 1
ATOM 833 C CA . SER A 1 109 ? -15.076 7.926 -12.346 1.00 74.50 109 SER A CA 1
ATOM 834 C C . SER A 1 109 ? -13.673 8.488 -12.603 1.00 74.50 109 SER A C 1
ATOM 836 O O . SER A 1 109 ? -13.294 8.641 -13.757 1.00 74.50 109 SER A O 1
ATOM 838 N N . GLN A 1 110 ? -12.918 8.821 -11.554 1.00 69.25 110 GLN A N 1
ATOM 839 C CA . GLN A 1 110 ? -11.583 9.415 -11.644 1.00 69.25 110 GLN A CA 1
ATOM 840 C C . GLN A 1 110 ? -10.465 8.378 -11.482 1.00 69.25 110 GLN A C 1
ATOM 842 O O . GLN A 1 110 ? -9.292 8.748 -11.520 1.00 69.25 110 GLN A O 1
ATOM 847 N N . TYR A 1 111 ? -10.795 7.094 -11.291 1.00 72.75 111 TYR A N 1
ATOM 848 C CA . TYR A 1 111 ? -9.779 6.047 -11.275 1.00 72.75 111 TYR A CA 1
ATOM 849 C C . TYR A 1 111 ? -9.213 5.861 -12.689 1.00 72.75 111 TYR A C 1
ATOM 851 O O . TYR A 1 111 ? -9.961 5.495 -13.599 1.00 72.75 111 TYR A O 1
ATOM 859 N N . PRO A 1 112 ? -7.905 6.091 -12.900 1.00 71.69 112 PRO A N 1
ATOM 860 C CA . PRO A 1 112 ? -7.283 5.864 -14.192 1.00 71.69 112 PRO A CA 1
ATOM 861 C C . PRO A 1 112 ? -7.304 4.376 -14.554 1.00 71.69 112 PRO A C 1
ATOM 863 O O . PRO A 1 112 ? -7.034 3.511 -13.716 1.00 71.69 112 PRO A O 1
ATOM 866 N N . ASP A 1 113 ? -7.555 4.090 -15.831 1.00 76.56 113 ASP A N 1
ATOM 867 C CA . ASP A 1 113 ? -7.304 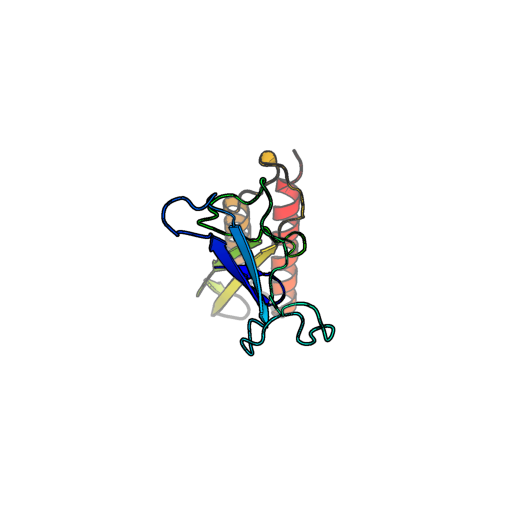2.771 -16.402 1.00 76.56 113 ASP A CA 1
ATOM 868 C C . ASP A 1 113 ? -5.785 2.555 -16.511 1.00 76.56 113 ASP A C 1
ATOM 870 O O . ASP A 1 113 ? -5.057 3.362 -17.098 1.00 76.56 113 ASP A O 1
ATOM 874 N N . PHE A 1 114 ? -5.290 1.467 -15.925 1.00 76.94 114 PHE A N 1
ATOM 875 C CA . PHE A 1 114 ? -3.868 1.130 -15.938 1.00 76.94 114 PHE A CA 1
ATOM 876 C C . PHE A 1 114 ? -3.423 0.505 -17.271 1.00 76.94 114 PHE A C 1
ATOM 878 O O . PHE A 1 114 ? -2.237 0.555 -17.609 1.00 76.94 114 PHE A O 1
ATOM 885 N N . VAL A 1 115 ? -4.344 -0.057 -18.064 1.00 83.50 115 VAL A N 1
ATOM 886 C CA . VAL A 1 115 ? -4.022 -0.738 -19.329 1.00 83.50 115 VAL A CA 1
ATOM 887 C C . VAL A 1 115 ? -3.429 0.228 -20.373 1.00 83.50 115 VAL A C 1
ATOM 889 O O . VAL A 1 115 ? -2.401 -0.110 -20.971 1.00 83.50 115 VAL A O 1
ATOM 892 N N . PRO A 1 116 ? -3.979 1.439 -20.602 1.00 83.19 116 PRO A N 1
ATOM 893 C CA . PRO A 1 116 ? -3.368 2.442 -21.480 1.00 83.19 116 PRO A CA 1
ATOM 894 C C . PRO A 1 116 ? -1.978 2.906 -21.029 1.00 83.19 116 PRO A C 1
ATOM 896 O O . PRO A 1 116 ? -1.125 3.196 -21.872 1.00 83.19 116 PRO A O 1
ATOM 899 N N . ILE A 1 117 ? -1.732 2.958 -19.716 1.00 81.69 117 ILE A N 1
ATOM 900 C CA . ILE A 1 117 ? -0.433 3.355 -19.154 1.00 81.69 117 ILE A CA 1
ATOM 901 C C . ILE A 1 117 ? 0.616 2.299 -19.504 1.00 81.69 117 ILE A C 1
ATOM 903 O O . ILE A 1 117 ? 1.662 2.639 -20.056 1.00 81.69 117 ILE A O 1
ATOM 907 N N . TYR A 1 118 ? 0.304 1.019 -19.279 1.00 84.56 118 TYR A N 1
ATOM 908 C CA . TYR A 1 118 ? 1.164 -0.091 -19.691 1.00 84.56 118 TYR A CA 1
ATOM 909 C C . TYR A 1 118 ? 1.466 -0.046 -21.196 1.00 84.56 118 TYR A C 1
ATOM 911 O O . TYR A 1 118 ? 2.629 -0.052 -21.592 1.00 84.56 118 TYR A O 1
ATOM 919 N N . LYS A 1 119 ? 0.433 0.090 -22.042 1.00 85.88 119 LYS A N 1
ATOM 920 C CA . LYS A 1 119 ? 0.597 0.158 -23.506 1.00 85.88 119 LYS A CA 1
ATOM 921 C C . LYS A 1 119 ? 1.443 1.345 -23.957 1.00 85.88 119 LYS A C 1
ATOM 923 O O . LYS A 1 119 ? 2.159 1.240 -24.948 1.00 85.88 119 LYS A O 1
ATOM 928 N N . THR A 1 120 ? 1.353 2.485 -23.277 1.00 85.50 120 THR A N 1
ATOM 929 C CA . THR A 1 120 ? 2.177 3.655 -23.607 1.00 85.50 120 THR A CA 1
ATOM 930 C C . THR A 1 120 ? 3.649 3.398 -23.305 1.00 85.50 120 THR A C 1
ATOM 932 O O . THR A 1 120 ? 4.504 3.753 -24.113 1.00 85.50 120 THR A O 1
ATOM 935 N N . LEU A 1 121 ? 3.947 2.761 -22.170 1.00 85.75 121 LEU A N 1
ATOM 936 C CA . LEU A 1 121 ? 5.320 2.422 -21.799 1.00 85.75 121 LEU A CA 1
ATOM 937 C C . LEU A 1 121 ? 5.919 1.375 -22.729 1.00 85.75 121 LEU A C 1
ATOM 939 O O . LEU A 1 121 ? 7.035 1.568 -23.198 1.00 85.75 121 LEU A O 1
ATOM 943 N N . ASP A 1 122 ? 5.159 0.330 -23.043 1.00 86.06 122 ASP A N 1
ATOM 944 C CA . ASP A 1 122 ? 5.552 -0.698 -24.006 1.00 86.06 122 ASP A CA 1
ATOM 945 C C . ASP A 1 122 ? 5.893 -0.073 -25.369 1.00 86.06 122 ASP A C 1
ATOM 947 O O . ASP A 1 122 ? 7.021 -0.181 -25.846 1.00 86.06 122 ASP A O 1
ATOM 951 N N . ASN A 1 123 ? 4.982 0.728 -25.936 1.00 86.44 123 ASN A N 1
ATOM 952 C CA . ASN A 1 123 ? 5.231 1.427 -27.200 1.00 86.44 123 ASN A CA 1
ATOM 953 C C . ASN A 1 123 ? 6.457 2.347 -27.150 1.00 86.44 123 ASN A C 1
ATOM 955 O O . ASN A 1 123 ? 7.178 2.457 -28.140 1.00 86.44 123 ASN A O 1
ATOM 959 N N . LEU A 1 124 ? 6.698 3.036 -26.035 1.00 83.75 124 LEU A N 1
ATOM 960 C CA . LEU A 1 124 ? 7.861 3.909 -25.913 1.00 83.75 124 LEU A CA 1
ATOM 961 C C . LEU A 1 124 ? 9.164 3.116 -25.878 1.00 83.75 124 LEU A C 1
ATOM 963 O O . LEU A 1 124 ? 10.121 3.510 -26.532 1.00 83.75 124 LEU A O 1
ATOM 967 N N . LEU A 1 125 ? 9.201 2.015 -25.130 1.00 84.50 125 LEU A N 1
ATOM 968 C CA . LEU A 1 125 ? 10.390 1.184 -24.996 1.00 84.50 125 LEU A CA 1
ATOM 969 C C . LEU A 1 125 ? 10.699 0.414 -26.287 1.00 84.50 125 LEU A C 1
ATOM 971 O O . LEU A 1 125 ? 11.867 0.309 -26.650 1.00 84.50 125 LEU A O 1
ATOM 975 N N . VAL A 1 126 ? 9.681 -0.080 -27.010 1.00 84.94 126 VAL A N 1
ATOM 976 C CA . VAL A 1 126 ? 9.849 -0.688 -28.349 1.00 84.94 126 VAL A CA 1
ATOM 977 C C . VAL A 1 126 ? 10.471 0.306 -29.329 1.00 84.94 126 VAL A C 1
ATOM 979 O O . VAL A 1 126 ? 11.330 -0.064 -30.125 1.00 84.94 126 VAL A O 1
ATOM 982 N N . ASN A 1 127 ? 10.033 1.564 -29.277 1.00 83.88 127 ASN A N 1
ATOM 983 C CA . ASN A 1 127 ? 10.442 2.599 -30.225 1.00 83.88 127 ASN A CA 1
ATOM 984 C C . ASN A 1 127 ? 11.546 3.511 -29.675 1.00 83.88 127 ASN A C 1
ATOM 986 O O . ASN A 1 127 ? 11.796 4.574 -30.248 1.00 83.88 127 ASN A O 1
ATOM 990 N N . TYR A 1 128 ? 12.179 3.140 -28.558 1.00 82.62 128 TYR A N 1
ATOM 991 C CA . TYR A 1 128 ? 13.175 3.998 -27.936 1.00 82.62 128 TYR A CA 1
ATOM 992 C C . TYR A 1 128 ? 14.412 4.088 -28.843 1.00 82.62 128 TYR A C 1
ATOM 994 O O . TYR A 1 128 ? 14.923 3.047 -29.269 1.00 82.62 128 TYR A O 1
ATOM 1002 N N . PRO A 1 129 ? 14.914 5.295 -29.153 1.00 77.25 129 PRO A N 1
ATOM 1003 C CA . PRO A 1 129 ? 16.056 5.443 -30.042 1.00 77.25 129 PRO A CA 1
ATOM 1004 C C . PRO A 1 129 ? 17.304 4.732 -29.505 1.00 77.25 129 PRO A C 1
ATOM 1006 O O . PRO A 1 129 ? 17.692 4.883 -28.341 1.00 77.25 129 PRO A O 1
ATOM 1009 N N . ASN A 1 130 ? 17.973 3.974 -30.375 1.00 72.62 130 ASN A N 1
ATOM 1010 C CA . ASN A 1 130 ? 19.261 3.356 -30.065 1.00 72.62 130 ASN A CA 1
ATOM 1011 C C . ASN A 1 130 ? 20.395 4.386 -30.198 1.00 72.62 130 ASN A C 1
ATOM 1013 O O . ASN A 1 130 ? 21.218 4.323 -31.111 1.00 72.62 130 ASN A O 1
ATOM 1017 N N . GLU A 1 131 ? 20.363 5.387 -29.324 1.00 73.44 131 GLU A N 1
ATOM 1018 C CA . GLU A 1 131 ? 21.283 6.522 -29.302 1.00 73.44 131 GLU A CA 1
ATOM 1019 C C . GLU A 1 131 ? 22.388 6.345 -28.246 1.00 73.44 131 GLU A C 1
ATOM 1021 O O . GLU A 1 131 ? 22.391 5.393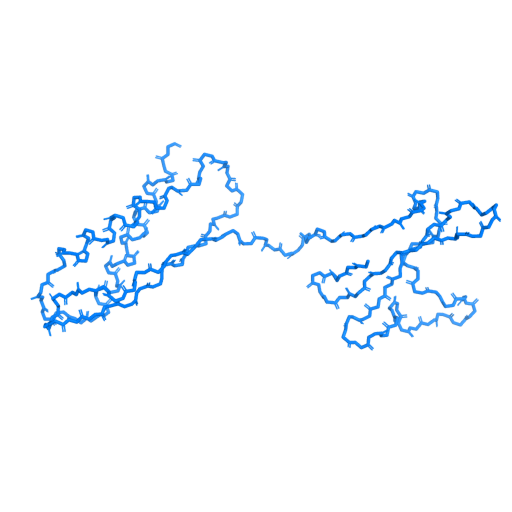 -27.465 1.00 73.44 131 GLU A O 1
ATOM 1026 N N . THR A 1 132 ? 23.349 7.274 -28.219 1.00 72.44 132 THR A N 1
ATOM 1027 C CA . THR A 1 132 ? 24.443 7.316 -27.229 1.00 72.44 132 THR A CA 1
ATOM 1028 C C . THR A 1 132 ? 24.048 7.976 -25.905 1.00 72.44 132 THR A C 1
ATOM 1030 O O . THR A 1 132 ? 24.911 8.206 -25.060 1.00 72.44 132 THR A O 1
ATOM 1033 N N . ASP A 1 133 ? 22.770 8.299 -25.723 1.00 76.38 133 ASP A N 1
ATOM 1034 C CA . ASP A 1 133 ? 22.239 8.909 -24.505 1.00 76.38 133 ASP A CA 1
ATOM 1035 C C . ASP A 1 133 ? 22.477 8.046 -23.263 1.00 76.38 133 ASP A C 1
ATOM 1037 O O . ASP A 1 133 ? 22.616 6.830 -23.339 1.00 76.38 133 ASP A O 1
ATOM 1041 N N . VAL A 1 134 ? 22.527 8.688 -22.097 1.00 83.31 134 VAL A N 1
ATOM 1042 C CA . VAL A 1 134 ? 22.695 8.001 -20.811 1.00 83.31 134 VAL A CA 1
ATOM 1043 C C . VAL A 1 134 ? 21.347 7.558 -20.233 1.00 83.31 134 VAL A C 1
ATOM 1045 O O . VAL A 1 134 ? 20.305 8.169 -20.491 1.00 83.31 134 VAL A O 1
ATOM 1048 N N . TRP A 1 135 ? 21.359 6.512 -19.405 1.00 78.88 135 TRP A N 1
ATOM 1049 C CA . TRP A 1 135 ? 20.160 5.905 -18.811 1.00 78.88 135 TRP A CA 1
ATOM 1050 C C . TRP A 1 135 ? 19.300 6.880 -17.989 1.00 78.88 135 TRP A C 1
ATOM 1052 O O . TRP A 1 135 ? 18.090 6.686 -17.861 1.00 78.88 135 TRP A O 1
ATOM 1062 N N . GLU A 1 136 ? 19.870 7.968 -17.469 1.00 79.25 136 GLU A N 1
ATOM 1063 C CA . GLU A 1 136 ? 19.123 9.037 -16.804 1.00 79.25 136 GLU A CA 1
ATOM 1064 C C . GLU A 1 136 ? 18.116 9.720 -17.741 1.00 79.25 136 GLU A C 1
ATOM 1066 O O . GLU A 1 136 ? 17.018 10.078 -17.306 1.00 79.25 136 GLU A O 1
ATOM 1071 N N . ILE A 1 137 ? 18.450 9.869 -19.028 1.00 82.69 137 ILE A N 1
ATOM 1072 C CA . ILE A 1 137 ? 17.557 10.452 -20.040 1.00 82.69 137 ILE A CA 1
ATOM 1073 C C . ILE A 1 137 ? 16.405 9.485 -20.330 1.00 82.69 137 ILE A C 1
ATOM 1075 O O . ILE A 1 137 ? 15.245 9.903 -20.348 1.00 82.69 137 ILE A O 1
ATOM 1079 N N . VAL A 1 138 ? 16.702 8.186 -20.445 1.00 79.75 138 VAL A N 1
ATOM 1080 C CA . VAL A 1 138 ? 15.700 7.115 -20.597 1.00 79.75 138 VAL A CA 1
ATOM 1081 C C . VAL A 1 138 ? 14.703 7.144 -19.434 1.00 79.75 138 VAL A C 1
ATOM 1083 O O . VAL A 1 138 ? 13.492 7.222 -19.648 1.00 79.75 138 VAL A O 1
ATOM 1086 N N . ASN A 1 139 ? 15.202 7.177 -18.196 1.00 79.75 139 ASN A N 1
ATOM 1087 C CA . ASN A 1 139 ? 14.374 7.226 -16.988 1.00 79.75 139 ASN A CA 1
ATOM 1088 C C . ASN A 1 139 ? 13.518 8.496 -16.912 1.00 79.75 139 ASN A C 1
ATOM 1090 O O . ASN A 1 139 ? 12.347 8.439 -16.522 1.00 79.75 139 ASN A O 1
ATOM 1094 N N . LYS A 1 140 ? 14.072 9.645 -17.312 1.00 82.75 140 LYS A N 1
ATOM 1095 C CA . LYS A 1 140 ? 13.338 10.913 -17.369 1.00 82.75 140 LYS A CA 1
ATOM 1096 C C . LYS A 1 140 ? 12.192 10.848 -18.380 1.00 82.75 140 LYS A C 1
ATOM 1098 O O . LYS A 1 140 ? 11.072 11.226 -18.037 1.00 82.75 140 LYS A O 1
ATOM 1103 N N . ASN A 1 141 ? 12.450 10.337 -19.583 1.00 81.75 141 ASN A N 1
ATOM 1104 C CA . ASN A 1 141 ? 11.452 10.207 -20.646 1.00 81.75 141 ASN A CA 1
ATOM 1105 C C . ASN A 1 141 ? 10.327 9.239 -20.250 1.00 81.75 141 ASN A C 1
ATOM 1107 O O . ASN A 1 141 ? 9.150 9.568 -20.407 1.00 81.75 141 ASN A O 1
ATOM 1111 N N . LEU A 1 142 ? 10.675 8.089 -19.660 1.00 79.44 142 LEU A N 1
ATOM 1112 C CA . LEU A 1 142 ? 9.705 7.134 -19.114 1.00 79.44 142 LEU A CA 1
ATOM 1113 C C . LEU A 1 142 ? 8.820 7.789 -18.050 1.00 79.44 142 LEU A C 1
ATOM 1115 O O . LEU A 1 142 ? 7.595 7.731 -18.141 1.00 79.44 142 LEU A O 1
ATOM 1119 N N . THR A 1 143 ? 9.429 8.480 -17.086 1.00 79.44 143 THR A N 1
ATOM 1120 C CA . THR A 1 143 ? 8.704 9.150 -15.996 1.00 79.44 143 THR A CA 1
ATOM 1121 C C . THR A 1 143 ? 7.748 10.219 -16.527 1.00 79.44 143 THR A C 1
ATOM 1123 O O . THR A 1 143 ? 6.581 10.254 -16.135 1.00 79.44 143 THR A O 1
ATOM 1126 N N . GLN A 1 144 ? 8.198 11.065 -17.460 1.00 82.19 144 GLN A N 1
ATOM 1127 C CA . GLN A 1 144 ? 7.342 12.081 -18.082 1.00 82.19 144 GLN A CA 1
ATOM 1128 C C . GLN A 1 144 ? 6.144 11.457 -18.799 1.00 82.19 144 GLN A C 1
ATOM 1130 O O . GLN A 1 144 ? 5.028 11.958 -18.682 1.00 82.19 144 GLN A O 1
ATOM 1135 N N . LYS A 1 145 ? 6.341 10.329 -19.482 1.00 79.25 145 LYS A N 1
ATOM 1136 C CA . LYS A 1 145 ? 5.281 9.648 -20.235 1.00 79.25 145 LYS A CA 1
ATOM 1137 C C . LYS A 1 145 ? 4.267 8.957 -19.333 1.00 79.25 145 LYS A C 1
ATOM 1139 O O . LYS A 1 145 ? 3.074 8.999 -19.642 1.00 79.25 145 LYS A O 1
ATOM 1144 N N . VAL A 1 146 ? 4.698 8.408 -18.193 1.00 75.56 146 VAL A N 1
ATOM 1145 C CA . VAL A 1 146 ? 3.780 7.948 -17.136 1.00 75.56 146 VAL A CA 1
ATOM 1146 C C . VAL A 1 146 ? 2.934 9.112 -16.628 1.00 75.56 146 VAL A C 1
ATOM 1148 O O . VAL A 1 146 ? 1.718 8.969 -16.522 1.00 75.56 146 VAL A O 1
ATOM 1151 N N . ILE A 1 147 ? 3.544 10.269 -16.355 1.00 75.38 147 ILE A N 1
ATOM 1152 C CA . ILE A 1 147 ? 2.836 11.455 -15.852 1.00 75.38 147 ILE A CA 1
ATOM 1153 C C . ILE A 1 147 ? 1.829 11.976 -16.887 1.00 75.38 147 ILE A C 1
ATOM 1155 O O . ILE A 1 147 ? 0.661 12.148 -16.556 1.00 75.38 147 ILE A O 1
ATOM 1159 N N . GLU A 1 148 ? 2.236 12.167 -18.144 1.00 77.94 148 GLU A N 1
ATOM 1160 C CA . GLU A 1 148 ? 1.350 12.612 -19.233 1.00 77.94 148 GLU A CA 1
ATOM 1161 C C . GLU A 1 148 ? 0.167 11.663 -19.438 1.00 77.94 148 GLU A C 1
ATOM 1163 O O . GLU A 1 148 ? -0.975 12.108 -19.573 1.00 77.94 148 GLU A O 1
ATOM 1168 N N . SER A 1 149 ? 0.437 10.356 -19.441 1.00 69.19 149 SER A N 1
ATOM 1169 C CA . SER A 1 149 ? -0.602 9.337 -19.579 1.00 69.19 149 SER A CA 1
ATOM 1170 C C . SER A 1 149 ? -1.536 9.373 -18.378 1.00 69.19 149 SER A C 1
ATOM 1172 O O . SER A 1 149 ? -2.745 9.392 -18.557 1.00 69.19 149 SER A O 1
ATOM 1174 N N . SER A 1 150 ? -1.009 9.484 -17.162 1.00 65.25 150 SER A N 1
ATOM 1175 C CA . SER A 1 150 ? -1.830 9.558 -15.949 1.00 65.25 150 SER A CA 1
ATOM 1176 C C . SER A 1 150 ? -2.712 10.813 -15.923 1.00 65.25 150 SER A C 1
ATOM 1178 O O . SER A 1 150 ? -3.870 10.729 -15.535 1.00 65.25 150 SER A O 1
ATOM 1180 N N . ILE A 1 151 ? -2.210 11.965 -16.387 1.00 58.44 151 ILE A N 1
ATOM 1181 C CA . ILE A 1 151 ? -2.960 13.235 -16.427 1.00 58.44 151 ILE A CA 1
ATOM 1182 C C . ILE A 1 151 ? -4.059 13.217 -17.499 1.00 58.44 151 ILE A C 1
ATOM 1184 O O . ILE A 1 151 ? -5.174 13.664 -17.234 1.00 58.44 151 ILE A O 1
ATOM 1188 N N . ARG A 1 152 ? -3.789 12.677 -18.697 1.00 57.25 152 ARG A N 1
ATOM 1189 C CA . ARG A 1 152 ? -4.783 12.612 -19.790 1.00 57.25 152 ARG A CA 1
ATOM 1190 C C . ARG A 1 152 ? -6.010 11.767 -19.450 1.00 57.25 152 ARG A C 1
ATOM 1192 O O . ARG A 1 152 ? -7.067 12.005 -20.017 1.00 57.25 152 ARG A O 1
ATOM 1199 N N . HIS A 1 153 ? -5.880 10.815 -18.531 1.00 50.78 153 HIS A N 1
ATOM 1200 C CA . HIS A 1 153 ? -6.994 9.975 -18.081 1.00 50.78 153 HIS A CA 1
ATOM 1201 C C . HIS A 1 153 ? -7.704 10.540 -16.832 1.00 50.78 153 HIS A C 1
ATOM 1203 O O . HIS A 1 153 ? -8.665 9.941 -16.365 1.00 50.78 153 HIS A O 1
ATOM 1209 N N . LEU A 1 154 ? -7.273 11.705 -16.322 1.00 40.06 154 LEU A N 1
ATOM 1210 C CA . LEU A 1 154 ? -7.928 12.462 -15.241 1.00 40.06 154 LEU A CA 1
ATOM 1211 C C . LEU A 1 154 ? -8.756 13.655 -15.759 1.00 40.06 154 LEU A C 1
ATOM 1213 O O . LEU A 1 154 ? -9.322 14.399 -14.962 1.00 40.06 154 LEU A O 1
ATOM 1217 N N . THR A 1 155 ? -8.817 13.864 -17.079 1.00 33.72 155 THR A N 1
ATOM 1218 C CA . THR A 1 155 ? -9.615 14.927 -17.712 1.00 33.72 155 THR A CA 1
ATOM 1219 C C . THR A 1 155 ? -10.748 14.327 -18.547 1.00 33.72 155 THR A C 1
ATOM 1221 O O . THR A 1 155 ? -10.599 14.124 -19.750 1.00 33.72 155 THR A O 1
ATOM 1224 N N . LEU A 1 156 ? -11.878 14.056 -17.888 1.00 36.72 156 LEU A N 1
ATOM 1225 C CA . LEU A 1 156 ? -13.228 14.027 -18.462 1.00 36.72 156 LEU A CA 1
ATOM 1226 C C . LEU A 1 156 ? -14.191 14.680 -17.468 1.00 36.72 156 LEU A C 1
ATOM 1228 O O . LEU A 1 156 ? -14.178 14.262 -16.288 1.00 36.72 156 LEU A O 1
#

Secondary structure (DSSP, 8-state):
-EE-TTSEEEEEEE--STT---BEEEEEEETTT--BSSS-PPTTS----EEE---SSSBS--------SSS----EEEEEEEEEEEESSSEEEEEEEEEEEPPTT--GGGPPPHHHHHHHHHHHHHT----S--HHHHHHHHHHHHHHHHHHTS--

pLDDT: mean 76.47, std 12.81, range [33.72, 89.94]

Foldseek 3Di:
DDAAPVQKDKDKAFDPDVPDQQFMFIWIARNPPRAGPPNDDDPPDDDGSTPDGRDPVGGNDPDDDDDHPPPPPWDKDKDWDFQCWAQACHTDGDIDIDIDTDDPPDDPQQDADCPVLVVQLVVCRVPPDNDPDDVVVVVVVNVVSSVVSSVVSRPD

Radius of gyration: 27.42 Å; chains: 1; bounding box: 53×31×76 Å

Sequence (156 aa):
MAFSPIGNLFAVGFDNRANANGAGAVLRYNGKTGDPLPLVANPGTFPSPVFVSPDSKLQRPIAISFFPSDATLTEKWNFPIANYPINHQGLNNLNLDVNYKYQDGLQNSQYPDFVPIYKTLDNLLVNYPNETDVWEIVNKNLTQKVIESSIRHLTL